Protein AF-A0A8T0JZA6-F1 (afdb_monomer)

Radius of gyration: 19.67 Å; Cα contacts (8 Å, |Δi|>4): 114; chains: 1; bounding box: 46×35×54 Å

Foldseek 3Di:
DVQVVCCVVCVVVDVHGDDPPDPPCCPDPNDDVCVLVVVLLVLLVVLPVLRSVLVVVVLVVLVVLQPDVCSQVVVCVLLVPDDDPPRHSVVVVVLVVVLSSVCSVPQAQAFDCDVWGAGHRRSNVLVVVVVVDHSSVSSSVSSVRVCVRCVVVVVVVVVVVVVVPD

Secondary structure (DSSP, 8-state):
-HHHHHHHH-TTT-S----TT--TTSSTT-S-TTHHHHHHHHHHHHH-HHHHHHHHHHHHHHHHHHTSTTHHHHHHHHHTPPP-TT--HHHHHHHHHHHHHHHHHT--SS-EESSSEE-SSHHHHHHHHHHHS-HHHHHHHHHHHHHHHHTTHHHHHHHHTTSS--

Mean predicted aligned error: 9.93 Å

pLDDT: mean 76.64, std 22.36, range [24.45, 98.12]

InterPro domains:
  IPR008758 Peptidase S28 [PF05577] (1-139)
  IPR042269 Serine carboxypeptidase S28, SKS domain [G3DSA:1.20.120.980] (33-160)

Sequence (166 aa):
MLAAWFRMKYPHVAIGALASSASILQFMDLVSPDIFNSIISQDFRSESENCYKVLKGSWKLIEHTTNKPGGLELLQKSFRICKSNDFGAGSLEGWLRTAWVYTAMTDYPTPSNFLNPLPAYPIKKMTIDEVKHTAQQQMNRALKDHARLYSLSCSIMYVSHRIKSR

Solvent-accessible surface area (backbone atoms only — not comparable to fu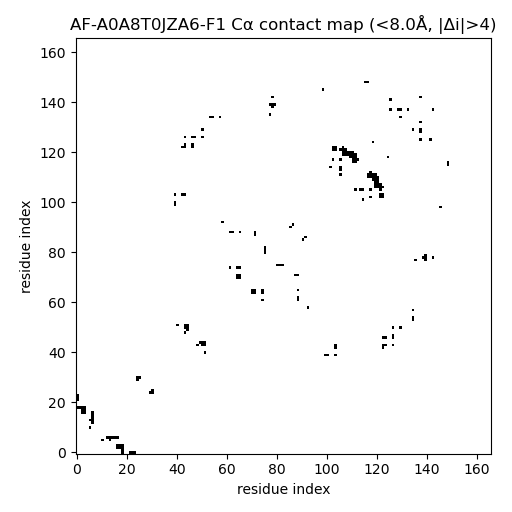ll-atom values): 9707 Å² total; per-residue (Å²): 72,65,45,49,51,47,31,71,75,39,55,92,80,33,96,69,64,81,53,79,94,39,70,71,57,78,52,91,82,69,48,66,90,57,51,67,62,50,50,50,50,46,59,44,32,74,72,26,62,66,42,35,53,49,60,64,49,45,55,59,51,51,55,58,35,51,76,37,92,67,20,57,59,52,48,34,61,64,62,65,52,79,94,56,97,80,72,46,70,67,54,53,50,52,52,52,51,50,53,54,52,52,37,57,80,54,55,34,89,50,64,45,68,81,94,54,82,41,55,46,34,37,53,54,53,54,46,55,46,46,78,78,45,53,72,71,57,33,49,40,42,59,43,46,56,50,42,60,70,49,51,65,47,66,59,52,60,58,51,67,66,61,68,77,76,115

Nearest PDB structures (foldseek):
  4ebb-assembly1_A  TM=8.588E-01  e=6.771E-05  Homo sapiens

Structure (mmCIF, N/CA/C/O backbone):
data_AF-A0A8T0JZA6-F1
#
_entry.id   AF-A0A8T0JZA6-F1
#
loop_
_atom_site.group_PDB
_atom_site.id
_atom_site.type_symbol
_atom_site.label_atom_id
_atom_site.label_alt_id
_atom_site.label_comp_id
_atom_site.label_asym_id
_atom_site.label_entity_id
_atom_site.label_seq_id
_atom_site.pdbx_PDB_ins_code
_atom_site.Cartn_x
_atom_site.Cartn_y
_atom_site.Cartn_z
_atom_site.occupancy
_atom_site.B_iso_or_equiv
_atom_site.auth_seq_id
_atom_site.auth_comp_id
_atom_site.auth_asym_id
_atom_site.auth_atom_id
_atom_site.pdbx_PDB_model_num
ATOM 1 N N . MET A 1 1 ? 13.389 2.811 -10.486 1.00 94.31 1 MET A N 1
ATOM 2 C CA . MET A 1 1 ? 13.968 4.163 -10.683 1.00 94.31 1 MET A CA 1
ATOM 3 C C . MET A 1 1 ? 15.415 4.090 -11.145 1.00 94.31 1 MET A C 1
ATOM 5 O O . MET A 1 1 ? 15.692 4.554 -12.241 1.00 94.31 1 MET A O 1
ATOM 9 N N . LEU A 1 2 ? 16.307 3.438 -10.385 1.00 96.50 2 LEU A N 1
ATOM 10 C CA . LEU A 1 2 ? 17.735 3.328 -10.727 1.00 96.50 2 LEU A CA 1
ATOM 11 C C . LEU A 1 2 ? 18.001 2.824 -12.152 1.00 96.50 2 LEU A C 1
ATOM 13 O O . LEU A 1 2 ? 18.771 3.453 -12.861 1.00 96.50 2 LEU A O 1
ATOM 17 N N . ALA A 1 3 ? 17.322 1.763 -12.606 1.00 97.62 3 ALA A N 1
ATOM 18 C CA . ALA A 1 3 ? 17.492 1.255 -13.972 1.00 97.62 3 ALA A CA 1
ATOM 19 C C . ALA A 1 3 ? 17.180 2.318 -15.048 1.00 97.62 3 ALA A C 1
ATOM 21 O O . ALA A 1 3 ? 17.953 2.496 -15.988 1.00 97.62 3 ALA A O 1
ATOM 22 N N . ALA A 1 4 ? 16.087 3.073 -14.879 1.00 96.50 4 ALA A N 1
ATOM 23 C CA . ALA A 1 4 ? 15.715 4.154 -15.791 1.00 96.50 4 ALA A CA 1
ATOM 24 C C . ALA A 1 4 ? 16.754 5.288 -15.765 1.00 96.50 4 ALA A C 1
ATOM 26 O O . ALA A 1 4 ? 17.255 5.690 -16.812 1.00 96.50 4 ALA A O 1
ATOM 27 N N . TRP A 1 5 ? 17.143 5.755 -14.574 1.00 95.75 5 TRP A N 1
ATOM 28 C CA . TRP A 1 5 ? 18.137 6.823 -14.437 1.00 95.75 5 TRP A CA 1
ATOM 29 C C . TRP A 1 5 ? 19.516 6.422 -14.951 1.00 95.75 5 TRP A C 1
ATOM 31 O O . TRP A 1 5 ? 20.183 7.236 -15.584 1.00 95.75 5 TRP A O 1
ATOM 41 N N . PHE A 1 6 ? 19.925 5.171 -14.742 1.00 97.69 6 PHE A N 1
ATOM 42 C CA . PHE A 1 6 ? 21.183 4.649 -15.258 1.00 97.69 6 PHE A CA 1
ATOM 43 C C . PHE A 1 6 ? 21.198 4.682 -16.788 1.00 97.69 6 PHE A C 1
ATOM 45 O O . PHE A 1 6 ? 22.140 5.209 -17.372 1.00 97.69 6 PHE A O 1
ATOM 52 N N . ARG A 1 7 ? 20.117 4.240 -17.446 1.00 97.81 7 ARG A N 1
ATOM 53 C CA . ARG A 1 7 ? 19.990 4.328 -18.910 1.00 97.81 7 ARG A CA 1
ATOM 54 C C . ARG A 1 7 ? 19.983 5.770 -19.425 1.00 97.81 7 ARG A C 1
ATOM 56 O O . ARG A 1 7 ? 20.560 6.022 -20.481 1.00 97.81 7 ARG A O 1
ATOM 63 N N . MET A 1 8 ? 19.349 6.697 -18.701 1.00 95.56 8 MET A N 1
ATOM 64 C CA . MET A 1 8 ? 19.295 8.121 -19.065 1.00 95.56 8 MET A CA 1
ATOM 65 C C . MET A 1 8 ? 20.651 8.821 -18.905 1.00 95.56 8 MET A C 1
ATOM 67 O O . MET A 1 8 ? 21.016 9.640 -19.743 1.00 95.56 8 MET A O 1
ATOM 71 N N . LYS A 1 9 ? 21.395 8.523 -17.832 1.00 97.81 9 LYS A N 1
ATOM 72 C CA . LYS A 1 9 ? 22.688 9.159 -17.529 1.00 97.81 9 LYS A CA 1
ATOM 73 C C . LYS A 1 9 ? 23.869 8.507 -18.240 1.00 97.81 9 LYS A C 1
ATOM 75 O O . LYS A 1 9 ? 24.796 9.211 -18.623 1.00 97.81 9 LYS A O 1
ATOM 80 N N . TYR A 1 10 ? 23.819 7.196 -18.460 1.00 97.94 10 TYR A N 1
ATOM 81 C CA . TYR A 1 10 ? 24.893 6.416 -19.077 1.00 97.94 10 TYR A CA 1
ATOM 82 C C . TYR A 1 10 ? 24.397 5.672 -20.321 1.00 97.94 10 TYR A C 1
ATOM 84 O O . TYR A 1 10 ? 24.460 4.441 -20.394 1.00 97.94 10 TYR A O 1
ATOM 92 N N . PRO A 1 11 ? 23.905 6.402 -21.339 1.00 97.81 11 PRO A N 1
ATOM 93 C CA . PRO A 1 11 ? 23.293 5.780 -22.500 1.00 97.81 11 PRO A CA 1
ATOM 94 C C . PRO A 1 11 ? 24.268 4.985 -23.376 1.00 97.81 11 PRO A C 1
ATOM 96 O O . PRO A 1 11 ? 23.823 4.192 -24.197 1.00 97.81 11 PRO A O 1
ATOM 99 N N . HIS A 1 12 ? 25.570 5.214 -23.199 1.00 98.00 12 HIS A N 1
ATOM 100 C CA . HIS A 1 12 ? 26.664 4.508 -23.861 1.00 98.00 12 HIS A CA 1
ATOM 101 C C . HIS A 1 12 ? 27.041 3.189 -23.163 1.00 98.00 12 HIS A C 1
ATOM 103 O O . HIS A 1 12 ? 27.725 2.370 -23.763 1.00 98.00 12 HIS A O 1
ATOM 109 N N . VAL A 1 13 ? 26.609 2.976 -21.912 1.00 98.12 13 VAL A N 1
ATOM 110 C CA . VAL A 1 13 ? 26.916 1.762 -21.131 1.00 98.12 13 VAL A CA 1
ATOM 111 C C . VAL A 1 13 ? 25.802 0.724 -21.254 1.00 98.12 13 VAL A C 1
ATOM 113 O O . VAL A 1 13 ? 26.071 -0.470 -21.331 1.00 98.12 13 VAL A O 1
ATOM 116 N N . ALA A 1 14 ? 24.542 1.168 -21.279 1.00 97.12 14 ALA A N 1
ATOM 117 C CA . ALA A 1 14 ? 23.377 0.292 -21.352 1.00 97.12 14 ALA A CA 1
ATOM 118 C C . ALA A 1 14 ? 22.546 0.569 -22.611 1.00 97.12 14 ALA A C 1
ATOM 120 O O . ALA A 1 14 ? 22.115 1.699 -22.840 1.00 97.12 14 ALA A O 1
ATOM 121 N N . ILE A 1 15 ? 22.247 -0.481 -23.385 1.00 97.81 15 ILE A N 1
ATOM 122 C CA . ILE A 1 15 ? 21.409 -0.390 -24.597 1.00 97.81 15 ILE A CA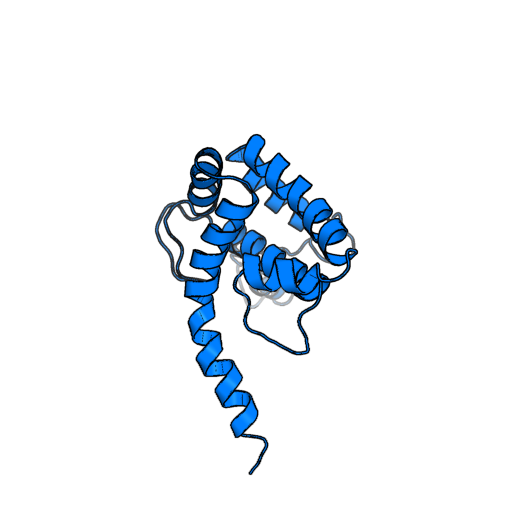 1
ATOM 123 C C . ILE A 1 15 ? 19.940 -0.101 -24.230 1.00 97.81 15 ILE A C 1
ATOM 125 O O . ILE A 1 15 ? 19.258 0.661 -24.920 1.00 97.81 15 ILE A O 1
ATOM 129 N N . GLY A 1 16 ? 19.464 -0.619 -23.093 1.00 97.12 16 GLY A N 1
ATOM 130 C CA . GLY A 1 16 ? 18.097 -0.434 -22.601 1.00 97.12 16 GLY A CA 1
ATOM 131 C C . GLY A 1 16 ? 17.974 -0.649 -21.092 1.00 97.12 16 GLY A C 1
ATOM 132 O O . GLY A 1 16 ? 18.938 -1.031 -20.431 1.00 97.12 16 GLY A O 1
ATOM 133 N N . ALA A 1 17 ? 16.785 -0.386 -20.549 1.00 97.81 17 ALA A N 1
ATOM 134 C CA . ALA A 1 17 ? 16.456 -0.644 -19.150 1.00 97.81 17 ALA A CA 1
ATOM 135 C C . ALA A 1 17 ? 14.988 -1.053 -18.994 1.00 97.81 17 ALA A C 1
ATOM 137 O O . ALA A 1 17 ? 14.101 -0.407 -19.549 1.00 97.81 17 ALA A O 1
ATOM 138 N N . LEU A 1 18 ? 14.740 -2.086 -18.185 1.00 97.56 18 LEU A N 1
ATOM 139 C CA . LEU A 1 18 ? 13.409 -2.450 -17.706 1.00 97.56 18 LEU A CA 1
ATOM 140 C C . LEU A 1 18 ? 13.230 -1.892 -16.291 1.00 97.56 18 LEU A C 1
ATOM 142 O O . LEU A 1 18 ? 13.922 -2.299 -15.360 1.00 97.56 18 LEU A O 1
ATOM 146 N N . ALA A 1 19 ? 12.307 -0.948 -16.125 1.00 97.62 19 ALA A N 1
ATOM 147 C CA . ALA A 1 19 ? 12.041 -0.291 -14.849 1.00 97.62 19 ALA A CA 1
ATOM 148 C C . ALA A 1 19 ? 10.622 -0.622 -14.357 1.00 97.62 19 ALA A C 1
ATOM 150 O O . ALA A 1 19 ? 9.718 0.203 -14.451 1.00 97.62 19 ALA A O 1
ATOM 151 N N . SER A 1 20 ? 10.435 -1.839 -13.841 1.00 96.81 20 SER A N 1
ATOM 152 C CA . SER A 1 20 ? 9.139 -2.301 -13.324 1.00 96.81 20 SER A CA 1
ATOM 153 C C . SER A 1 20 ? 8.719 -1.534 -12.063 1.00 96.81 20 SER A C 1
ATOM 155 O O . SER A 1 20 ? 9.552 -1.295 -11.184 1.00 96.81 20 SER A O 1
ATOM 157 N N . SER A 1 21 ? 7.448 -1.120 -12.003 1.00 95.38 21 SER A N 1
ATOM 158 C CA . SER A 1 21 ? 6.834 -0.358 -10.898 1.00 95.38 21 SER A CA 1
ATOM 159 C C . SER A 1 21 ? 7.652 0.856 -10.429 1.00 95.38 21 SER A C 1
ATOM 161 O O . SER A 1 21 ? 7.682 1.200 -9.249 1.00 95.38 21 SER A O 1
ATOM 163 N N . ALA A 1 22 ? 8.365 1.510 -11.351 1.00 95.69 22 ALA A N 1
ATOM 164 C CA . ALA A 1 22 ? 9.224 2.643 -11.041 1.00 95.69 22 ALA A CA 1
ATOM 165 C C . ALA A 1 22 ? 8.440 3.964 -11.052 1.00 95.69 22 ALA A C 1
ATOM 167 O O . ALA A 1 22 ? 8.168 4.526 -12.109 1.00 95.69 22 ALA A O 1
ATOM 168 N N . SER A 1 23 ? 8.171 4.511 -9.870 1.00 92.19 23 SER A N 1
ATOM 169 C CA . SER A 1 23 ? 7.485 5.790 -9.648 1.00 92.19 23 SER A CA 1
ATOM 170 C C . SER A 1 23 ? 8.359 7.026 -9.952 1.00 92.19 23 SER A C 1
ATOM 172 O O . SER A 1 23 ? 8.516 7.918 -9.126 1.00 92.19 23 SER A O 1
ATOM 174 N N . ILE A 1 24 ? 8.938 7.109 -11.157 1.00 91.94 24 ILE A N 1
ATOM 175 C CA . ILE A 1 24 ? 9.842 8.206 -11.570 1.00 91.94 24 ILE A CA 1
ATOM 176 C C . ILE A 1 24 ? 9.176 9.593 -11.608 1.00 91.94 24 ILE A C 1
ATOM 178 O O . ILE A 1 24 ? 9.876 10.592 -11.480 1.00 91.94 24 ILE A O 1
ATOM 182 N N . LEU A 1 25 ? 7.849 9.655 -11.772 1.00 90.88 25 LEU A N 1
ATOM 183 C CA . LEU A 1 25 ? 7.073 10.902 -11.828 1.00 90.88 25 LEU A CA 1
ATOM 184 C C . LEU A 1 25 ? 6.559 11.360 -10.457 1.00 90.88 25 LEU A C 1
ATOM 186 O O . LEU A 1 25 ? 5.976 12.429 -10.359 1.00 90.88 25 LEU A O 1
ATOM 190 N N . GLN A 1 26 ? 6.771 10.583 -9.391 1.00 89.25 26 GLN A N 1
ATOM 191 C CA . GLN A 1 26 ? 6.289 10.928 -8.045 1.00 89.25 26 GLN A CA 1
ATOM 192 C C . GLN A 1 26 ? 7.116 12.051 -7.380 1.00 89.25 26 GLN A C 1
ATOM 194 O O . GLN A 1 26 ? 6.856 12.425 -6.241 1.00 89.25 26 GLN A O 1
ATOM 199 N N . PHE A 1 27 ? 8.126 12.578 -8.076 1.00 83.25 27 PHE A N 1
ATOM 200 C CA . PHE A 1 27 ? 9.022 13.633 -7.605 1.00 83.25 27 PHE A CA 1
ATOM 201 C C . PHE A 1 27 ? 8.738 14.951 -8.338 1.00 83.25 27 PHE A C 1
ATOM 203 O O . PHE A 1 27 ? 8.156 14.946 -9.420 1.00 83.25 27 PHE A O 1
ATOM 210 N N . MET A 1 28 ? 9.238 16.063 -7.788 1.00 83.75 28 MET A N 1
ATOM 211 C CA . MET A 1 28 ? 9.213 17.398 -8.415 1.00 83.75 28 MET A CA 1
ATOM 212 C C . MET A 1 28 ? 7.804 17.960 -8.668 1.00 83.75 28 MET A C 1
ATOM 214 O O . MET A 1 28 ? 7.582 18.612 -9.683 1.00 83.75 28 MET A O 1
ATOM 218 N N . ASP A 1 29 ? 6.856 17.676 -7.768 1.00 87.38 29 ASP A N 1
ATOM 219 C CA . ASP A 1 29 ? 5.477 18.190 -7.815 1.00 87.38 29 ASP A CA 1
ATOM 220 C C . ASP A 1 29 ? 4.744 17.935 -9.152 1.00 87.38 29 ASP A C 1
ATOM 222 O O . ASP A 1 29 ? 3.808 18.643 -9.517 1.00 87.38 29 ASP A O 1
ATOM 226 N N . LEU A 1 30 ? 5.154 16.894 -9.892 1.00 92.62 30 LEU A N 1
ATOM 227 C CA . LEU A 1 30 ? 4.576 16.527 -11.192 1.00 92.62 30 LEU A CA 1
ATOM 228 C C . LEU A 1 30 ? 3.214 15.828 -11.073 1.00 92.62 30 LEU A C 1
ATOM 230 O O . LEU A 1 30 ? 2.461 15.755 -12.043 1.00 92.62 30 LEU A O 1
ATOM 234 N N . VAL A 1 31 ? 2.910 15.280 -9.898 1.00 93.69 31 VAL A N 1
ATOM 235 C CA . VAL A 1 31 ? 1.657 14.590 -9.583 1.00 93.69 31 VAL A CA 1
ATOM 236 C C . VAL A 1 31 ? 1.136 15.067 -8.232 1.00 93.69 31 VAL A C 1
ATOM 238 O O . VAL A 1 31 ? 1.902 15.552 -7.400 1.00 93.69 31 VAL A O 1
ATOM 241 N N . SER A 1 32 ? -0.168 14.902 -7.995 1.00 93.25 32 SER A N 1
ATOM 242 C CA . SER A 1 32 ? -0.770 15.226 -6.697 1.00 93.25 32 SER A CA 1
ATOM 243 C C . SER A 1 32 ? -0.066 14.469 -5.557 1.00 93.25 32 SER A C 1
ATOM 245 O O . SER A 1 32 ? 0.174 13.264 -5.698 1.00 93.25 32 SER A O 1
ATOM 247 N N . PRO A 1 33 ? 0.212 15.118 -4.408 1.00 89.12 33 PRO A N 1
ATOM 248 C CA . PRO A 1 33 ? 0.805 14.450 -3.248 1.00 89.12 33 PRO A CA 1
ATOM 249 C C . PRO A 1 33 ? -0.081 13.319 -2.702 1.00 89.12 33 PRO A C 1
ATOM 251 O O . PRO A 1 33 ? 0.424 12.363 -2.113 1.00 89.12 33 PRO A O 1
ATOM 254 N N . ASP A 1 34 ? -1.390 13.379 -2.958 1.00 90.94 34 ASP A N 1
ATOM 255 C CA . ASP A 1 34 ? -2.366 12.411 -2.460 1.00 90.94 34 ASP A CA 1
ATOM 256 C C . ASP A 1 34 ? -2.578 11.217 -3.396 1.00 90.94 34 ASP A C 1
ATOM 258 O O . ASP A 1 34 ? -3.267 10.262 -3.024 1.00 90.94 34 ASP A O 1
ATOM 262 N N . ILE A 1 35 ? -1.985 11.226 -4.599 1.00 94.25 35 ILE A N 1
ATOM 263 C CA . ILE A 1 35 ? -2.256 10.217 -5.635 1.00 94.25 35 ILE A CA 1
ATOM 264 C C . ILE A 1 35 ? -2.002 8.792 -5.138 1.00 94.25 35 ILE A C 1
ATOM 266 O O . ILE A 1 35 ? -2.797 7.894 -5.400 1.00 94.25 35 ILE A O 1
ATOM 270 N N . PHE A 1 36 ? -0.946 8.597 -4.347 1.00 93.88 36 PHE A N 1
ATOM 271 C CA . PHE A 1 36 ? -0.585 7.298 -3.791 1.00 93.88 36 PHE A CA 1
ATOM 272 C C . PHE A 1 36 ? -1.683 6.747 -2.871 1.00 93.88 36 PHE A C 1
ATOM 274 O O . PHE A 1 36 ? -2.156 5.627 -3.055 1.00 93.88 36 PHE A O 1
ATOM 281 N N . ASN A 1 37 ? -2.151 7.562 -1.921 1.00 92.38 37 ASN A N 1
ATOM 282 C CA . ASN A 1 37 ? -3.213 7.167 -0.995 1.00 92.38 37 ASN A CA 1
ATOM 283 C C . ASN A 1 37 ? -4.572 7.048 -1.701 1.00 92.38 37 ASN A C 1
ATOM 285 O O . ASN A 1 37 ? -5.404 6.230 -1.303 1.00 92.38 37 ASN A O 1
ATOM 289 N N . SER A 1 38 ? -4.800 7.842 -2.752 1.00 94.50 38 SER A N 1
ATOM 290 C CA . SER A 1 38 ? -6.005 7.759 -3.576 1.00 94.50 38 SER A CA 1
ATOM 291 C C . SER A 1 38 ? -6.073 6.446 -4.354 1.00 94.50 38 SER A C 1
ATOM 293 O O . SER A 1 38 ? -7.144 5.849 -4.410 1.00 94.50 38 SER A O 1
ATOM 295 N N . ILE A 1 39 ? -4.956 5.983 -4.928 1.00 95.81 39 ILE A N 1
ATOM 296 C CA . ILE A 1 39 ? -4.889 4.695 -5.634 1.00 95.81 39 ILE A CA 1
ATOM 297 C C . ILE A 1 39 ? -5.126 3.548 -4.651 1.00 95.81 39 ILE A C 1
ATOM 299 O O . ILE A 1 39 ? -6.014 2.740 -4.886 1.00 95.81 39 ILE A O 1
ATOM 303 N N . ILE A 1 40 ? -4.453 3.550 -3.494 1.00 94.12 40 ILE A N 1
ATOM 304 C CA . ILE A 1 40 ? -4.690 2.538 -2.450 1.00 94.12 40 ILE A CA 1
ATOM 305 C C . ILE A 1 40 ? -6.168 2.513 -2.052 1.00 94.12 40 ILE A C 1
ATOM 307 O O . ILE A 1 40 ? -6.790 1.460 -2.002 1.00 94.12 40 ILE A O 1
ATOM 311 N N . SER A 1 41 ? -6.764 3.681 -1.804 1.00 91.19 41 SER A N 1
ATOM 312 C CA . SER A 1 41 ? -8.190 3.779 -1.475 1.00 91.19 41 SER A CA 1
ATOM 313 C C . SER A 1 41 ? -9.085 3.200 -2.574 1.00 91.19 41 SER A C 1
ATOM 315 O O . SER A 1 41 ? -10.120 2.606 -2.273 1.00 91.19 41 SER A O 1
ATOM 317 N N . GLN A 1 42 ? -8.694 3.375 -3.837 1.00 96.06 42 GLN A N 1
ATOM 318 C CA . GLN A 1 42 ? -9.410 2.852 -4.991 1.00 96.06 42 GLN A CA 1
ATOM 319 C C . GLN A 1 42 ? -9.297 1.324 -5.100 1.00 96.06 42 GLN A C 1
ATOM 321 O O . GLN A 1 42 ? -10.288 0.706 -5.478 1.00 96.06 42 GLN A O 1
ATOM 326 N N . ASP A 1 43 ? -8.171 0.720 -4.708 1.00 93.88 43 ASP A N 1
ATOM 327 C CA . ASP A 1 43 ? -7.995 -0.741 -4.686 1.00 93.88 43 ASP A CA 1
ATOM 328 C C . ASP A 1 43 ? -8.952 -1.413 -3.684 1.00 93.88 43 ASP A C 1
ATOM 330 O O . ASP A 1 43 ? -9.606 -2.406 -3.988 1.00 93.88 43 ASP A O 1
ATOM 334 N N . PHE A 1 44 ? -9.131 -0.835 -2.492 1.00 87.62 44 PHE A N 1
ATOM 335 C CA . PHE A 1 44 ? -10.132 -1.339 -1.538 1.00 87.62 44 PHE A CA 1
ATOM 336 C C . PHE A 1 44 ? -11.566 -1.093 -2.025 1.00 87.62 44 PHE A C 1
ATOM 338 O O . PHE A 1 44 ? -12.463 -1.909 -1.799 1.00 87.62 44 PHE A O 1
ATOM 345 N N . ARG A 1 45 ? -11.794 0.039 -2.700 1.00 92.31 45 ARG A N 1
ATOM 346 C CA . ARG A 1 45 ? -13.105 0.412 -3.238 1.00 92.31 45 ARG A CA 1
ATOM 347 C C . ARG A 1 45 ? -13.547 -0.492 -4.387 1.00 92.31 45 ARG A C 1
ATOM 349 O O . ARG A 1 45 ? -14.734 -0.802 -4.463 1.00 92.31 45 ARG A O 1
ATOM 356 N N . SER A 1 46 ? -12.627 -0.896 -5.263 1.00 94.25 46 SER A N 1
ATOM 357 C CA . SER A 1 46 ? -12.917 -1.798 -6.384 1.00 94.25 46 SER A CA 1
ATOM 358 C C . SER A 1 46 ? -13.323 -3.192 -5.903 1.00 94.25 46 SER A C 1
ATOM 360 O O . SER A 1 46 ? -14.192 -3.807 -6.516 1.00 94.25 46 SER A O 1
ATOM 362 N N . GLU A 1 47 ? -12.774 -3.651 -4.775 1.00 89.81 47 GLU A N 1
ATOM 363 C CA . GLU A 1 47 ? -13.186 -4.900 -4.130 1.00 89.81 47 GLU A CA 1
ATOM 364 C C . GLU A 1 47 ? -14.522 -4.769 -3.382 1.00 89.81 47 GLU A C 1
ATOM 366 O O . GLU A 1 47 ? -15.358 -5.673 -3.438 1.00 89.81 47 GLU A O 1
ATOM 371 N N . SER A 1 48 ? -14.751 -3.664 -2.659 1.00 85.50 48 SER A N 1
ATOM 372 C CA . SER A 1 48 ? -16.023 -3.419 -1.965 1.00 85.50 48 SER A CA 1
ATOM 373 C C . SER A 1 48 ? -16.235 -1.949 -1.592 1.00 85.50 48 SER A C 1
ATOM 375 O O . SER A 1 48 ? -15.552 -1.387 -0.733 1.00 85.50 48 SER A O 1
ATOM 377 N N . GLU A 1 49 ? -17.297 -1.347 -2.138 1.00 87.88 49 GLU A N 1
ATOM 378 C CA . GLU A 1 49 ? -17.731 0.014 -1.785 1.00 87.88 49 GLU A CA 1
ATOM 379 C C . GLU A 1 49 ? -18.069 0.147 -0.292 1.00 87.88 49 GLU A C 1
ATOM 381 O O . GLU A 1 49 ? -17.821 1.186 0.325 1.00 87.88 49 GLU A O 1
ATOM 386 N N . ASN A 1 50 ? -18.650 -0.900 0.302 1.00 80.81 50 ASN A N 1
ATOM 387 C CA . ASN A 1 50 ? -18.971 -0.899 1.725 1.00 80.81 50 ASN A CA 1
ATOM 388 C C . ASN A 1 50 ? -17.694 -0.888 2.569 1.00 80.81 50 ASN A C 1
ATOM 390 O O . ASN A 1 50 ? -17.608 -0.114 3.520 1.00 80.81 50 ASN A O 1
ATOM 394 N N . CYS A 1 51 ? -16.694 -1.681 2.174 1.00 78.31 51 CYS A N 1
ATOM 395 C CA . CYS A 1 51 ? -15.419 -1.730 2.878 1.00 78.31 51 CYS A CA 1
ATOM 396 C C . CYS A 1 51 ? -14.696 -0.389 2.836 1.00 78.31 51 CYS A C 1
ATOM 398 O O . CYS A 1 51 ? -14.317 0.163 3.868 1.00 78.31 51 CYS A O 1
ATOM 400 N N . TYR A 1 52 ? -14.632 0.221 1.655 1.00 82.62 52 TYR A N 1
ATOM 401 C CA . TYR A 1 52 ? -14.094 1.566 1.504 1.00 82.62 52 TYR A CA 1
ATOM 402 C C . TYR A 1 52 ? -14.780 2.590 2.429 1.00 82.62 52 TYR A C 1
ATOM 404 O O . TYR A 1 52 ? -14.105 3.385 3.087 1.00 82.62 52 TYR A O 1
ATOM 412 N N . LYS A 1 53 ? -16.118 2.569 2.531 1.00 81.69 53 LYS A N 1
ATOM 413 C CA . LYS A 1 53 ? -16.866 3.477 3.422 1.00 81.69 53 LYS A CA 1
ATOM 414 C C . LYS A 1 53 ?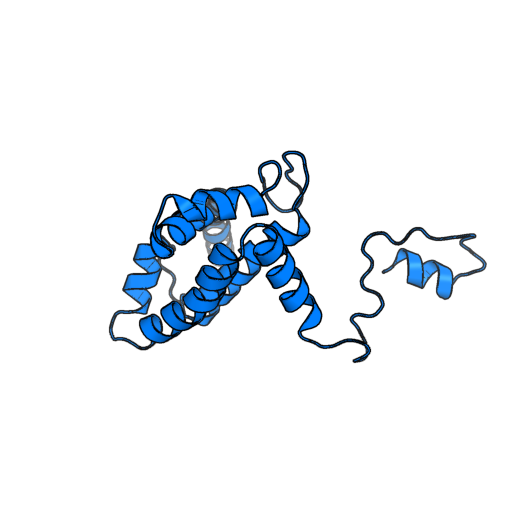 -16.551 3.234 4.896 1.00 81.69 53 LYS A C 1
ATOM 416 O O . LYS A 1 53 ? -16.389 4.202 5.642 1.00 81.69 53 LYS A O 1
ATOM 421 N N . VAL A 1 54 ? -16.449 1.971 5.305 1.00 79.69 54 VAL A N 1
ATOM 422 C CA . VAL A 1 54 ? -16.084 1.576 6.671 1.00 79.69 54 VAL A CA 1
ATOM 423 C C . VAL A 1 54 ? -14.670 2.044 7.012 1.00 79.69 54 VAL A C 1
ATOM 425 O O . VAL A 1 54 ? -14.488 2.732 8.017 1.00 79.69 54 VAL A O 1
ATOM 428 N N . LEU A 1 55 ? -13.690 1.759 6.152 1.00 80.12 55 LEU A N 1
ATOM 429 C CA . LEU A 1 55 ? -12.304 2.202 6.315 1.00 80.12 55 LEU A CA 1
ATOM 430 C C . LEU A 1 55 ? -12.197 3.728 6.367 1.00 80.12 55 LEU A C 1
ATOM 432 O O . LEU A 1 55 ? -11.518 4.276 7.227 1.00 80.12 55 LEU A O 1
ATOM 436 N N . LYS A 1 56 ? -12.914 4.444 5.498 1.00 83.00 56 LYS A N 1
ATOM 437 C CA . LYS A 1 56 ? -12.933 5.912 5.512 1.00 83.00 56 LYS A CA 1
ATOM 438 C C . LYS A 1 56 ? -13.528 6.474 6.807 1.00 83.00 56 LYS A C 1
ATOM 440 O O . LYS A 1 56 ? -13.053 7.490 7.311 1.00 83.00 56 LYS A O 1
ATOM 445 N N . GLY A 1 57 ? -14.577 5.841 7.333 1.00 78.25 57 GLY A N 1
ATOM 446 C CA . GLY A 1 57 ? -15.221 6.238 8.586 1.00 78.25 57 GLY A CA 1
ATOM 447 C C . GLY A 1 57 ? -14.404 5.896 9.835 1.00 78.25 57 GLY A C 1
ATOM 448 O O . GLY A 1 57 ? -14.495 6.615 10.832 1.00 78.25 57 GLY A O 1
ATOM 449 N N . SER A 1 58 ? -13.590 4.837 9.785 1.00 81.19 58 SER A N 1
ATOM 450 C CA . SER A 1 58 ? -12.820 4.353 10.936 1.00 81.19 58 SER A CA 1
ATOM 451 C C . SER A 1 58 ? -11.800 5.380 11.434 1.00 81.19 58 SER A C 1
ATOM 453 O O . SER A 1 58 ? -11.641 5.520 12.643 1.00 81.19 58 SER A O 1
ATOM 455 N N . TRP A 1 59 ? -11.202 6.174 10.539 1.00 84.50 59 TRP A N 1
ATOM 456 C CA . TRP A 1 59 ? -10.268 7.245 10.904 1.00 84.50 59 TRP A CA 1
ATOM 457 C C . TRP A 1 59 ? -10.900 8.279 11.839 1.00 84.50 59 TRP A C 1
ATOM 459 O O . TRP A 1 59 ? -10.365 8.557 12.909 1.00 84.50 59 TRP A O 1
ATOM 469 N N . LYS A 1 60 ? -12.104 8.762 11.506 1.00 85.56 60 LYS A N 1
ATOM 470 C CA . LYS A 1 60 ? -12.848 9.700 12.365 1.00 85.56 60 LYS A CA 1
ATOM 471 C C . LYS A 1 60 ? -13.227 9.074 13.705 1.00 85.56 60 LYS A C 1
ATOM 473 O O . LYS A 1 60 ? -13.264 9.755 14.725 1.00 85.56 60 LYS A O 1
ATOM 478 N N . LEU A 1 61 ? -13.542 7.776 13.709 1.00 82.88 61 LEU A N 1
ATOM 479 C CA . LEU A 1 61 ? -13.865 7.054 14.937 1.00 82.88 61 LEU A CA 1
ATOM 480 C C . LEU A 1 61 ? -12.641 6.926 15.850 1.00 82.88 61 LEU A C 1
ATOM 482 O O . LEU A 1 61 ? -12.783 7.086 17.062 1.00 82.88 61 LEU A O 1
ATOM 486 N N . ILE A 1 62 ? -11.462 6.656 15.284 1.00 82.38 62 ILE A N 1
ATOM 487 C CA . ILE A 1 62 ? -10.194 6.605 16.018 1.00 82.38 62 ILE A CA 1
ATOM 488 C C . ILE A 1 62 ? -9.910 7.973 16.635 1.00 82.38 62 ILE A C 1
ATOM 490 O O . ILE A 1 62 ? -9.793 8.048 17.855 1.00 82.38 62 ILE A O 1
ATOM 494 N N . GLU A 1 63 ? -9.928 9.038 15.834 1.00 87.50 63 GLU A N 1
ATOM 495 C CA . GLU A 1 63 ? -9.695 10.418 16.279 1.00 87.50 63 GLU A CA 1
ATOM 496 C C . GLU A 1 63 ? -10.656 10.832 17.410 1.00 87.50 63 GLU A C 1
ATOM 498 O O . GLU A 1 63 ? -10.251 11.278 18.489 1.00 87.50 63 GLU A O 1
ATOM 503 N N . HIS A 1 64 ? -11.958 10.617 17.212 1.00 87.25 64 HIS A N 1
ATOM 504 C CA . HIS A 1 64 ? -12.961 10.928 18.226 1.00 87.25 64 HIS A CA 1
ATOM 505 C C . HIS A 1 64 ? -12.778 10.094 19.500 1.00 87.25 64 HIS A C 1
ATOM 507 O O . HIS A 1 64 ? -13.030 10.584 20.600 1.00 87.25 64 HIS A O 1
ATOM 513 N N . THR A 1 65 ? -12.340 8.839 19.376 1.00 85.25 65 THR A N 1
ATOM 514 C CA . THR A 1 65 ? -12.061 7.989 20.536 1.00 85.25 65 THR A CA 1
ATOM 515 C C . THR A 1 65 ? -10.826 8.483 21.276 1.00 85.25 65 THR A C 1
ATOM 517 O O . THR A 1 65 ? -10.882 8.580 22.495 1.00 85.25 65 THR A O 1
ATOM 520 N N . THR A 1 66 ? -9.751 8.866 20.583 1.00 86.69 66 THR A N 1
ATOM 521 C CA . THR A 1 66 ? -8.527 9.386 21.216 1.00 86.69 66 THR A CA 1
ATOM 522 C C . THR A 1 66 ? -8.746 10.685 21.983 1.00 86.69 66 THR A C 1
ATOM 524 O O . THR A 1 66 ? -8.072 10.906 22.984 1.00 86.69 66 THR A O 1
ATOM 527 N N . ASN A 1 67 ? -9.729 11.496 21.582 1.00 89.75 67 ASN A N 1
ATOM 528 C CA . ASN A 1 67 ? -10.083 12.744 22.265 1.00 89.75 67 ASN A CA 1
ATOM 529 C C . ASN A 1 67 ? -10.891 12.538 23.560 1.00 89.75 67 ASN A C 1
ATOM 531 O O . ASN A 1 67 ? -11.119 13.492 24.303 1.00 89.75 67 ASN A O 1
ATOM 535 N N . LYS A 1 68 ? -11.345 11.311 23.850 1.00 91.62 68 LYS A N 1
ATOM 536 C CA . LYS A 1 68 ? -12.073 10.997 25.086 1.00 91.62 68 LYS A CA 1
ATOM 537 C C . LYS A 1 68 ? -11.119 10.593 26.216 1.00 91.62 68 LYS A C 1
ATOM 539 O O . LYS A 1 68 ? -10.119 9.918 25.958 1.00 91.62 68 LYS A O 1
ATOM 544 N N . PRO A 1 69 ? -11.461 10.890 27.485 1.00 91.50 69 PRO A N 1
ATOM 545 C CA . PRO A 1 69 ? -10.735 10.357 28.636 1.00 91.50 69 PRO A CA 1
ATOM 546 C C . PRO A 1 69 ? -10.676 8.820 28.589 1.00 91.50 69 PRO A C 1
ATOM 548 O O . PRO A 1 69 ? -11.703 8.170 28.396 1.00 91.50 69 PRO A O 1
ATOM 551 N N . GLY A 1 70 ? -9.480 8.236 28.720 1.00 88.56 70 GLY A N 1
ATOM 552 C CA . GLY A 1 70 ? -9.266 6.780 28.624 1.00 88.56 70 GLY A CA 1
ATOM 553 C C . GLY A 1 70 ? -9.398 6.192 27.207 1.00 88.56 70 GLY A C 1
ATOM 554 O O . GLY A 1 70 ? -9.329 4.977 27.020 1.00 88.56 70 GLY A O 1
ATOM 555 N N . GLY A 1 71 ? -9.575 7.028 26.181 1.00 87.75 71 GLY A N 1
ATOM 556 C CA . GLY A 1 71 ? -9.775 6.591 24.800 1.00 87.75 71 GLY A CA 1
ATOM 557 C C . GLY A 1 71 ? -8.581 5.859 24.189 1.00 87.75 71 GLY A C 1
ATOM 558 O O . GLY A 1 71 ? -8.750 4.845 23.509 1.00 87.75 71 GLY A O 1
ATOM 559 N N . LEU A 1 72 ? -7.361 6.320 24.477 1.00 86.06 72 LEU A N 1
ATOM 560 C CA . LEU A 1 72 ? -6.134 5.649 24.038 1.00 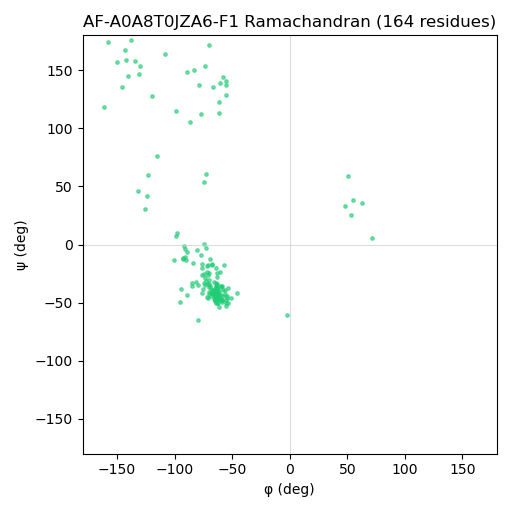86.06 72 LEU A CA 1
ATOM 561 C C . LEU A 1 72 ? -6.006 4.242 24.631 1.00 86.06 72 LEU A C 1
ATOM 563 O O . LEU A 1 72 ? -5.661 3.309 23.914 1.00 86.06 72 LEU A O 1
ATOM 567 N N . GLU A 1 73 ? -6.341 4.056 25.907 1.00 87.81 73 GLU A N 1
ATOM 568 C CA . GLU A 1 73 ? -6.300 2.747 26.573 1.00 87.81 73 GLU A CA 1
ATOM 569 C C . GLU A 1 73 ? -7.351 1.796 25.989 1.00 87.81 73 GLU A C 1
ATOM 571 O O . GLU A 1 73 ? -7.080 0.611 25.766 1.00 87.81 73 GLU A O 1
ATOM 576 N N . LEU A 1 74 ? -8.540 2.324 25.671 1.00 85.75 74 LEU A N 1
ATOM 577 C CA . LEU A 1 74 ? -9.590 1.584 24.977 1.00 85.75 74 LEU A CA 1
ATOM 578 C C . LEU A 1 74 ? -9.120 1.103 23.599 1.00 85.75 74 LEU A C 1
ATOM 580 O O . LEU A 1 74 ? -9.320 -0.067 23.259 1.00 85.75 74 LEU A O 1
ATOM 584 N N . LEU A 1 75 ? -8.487 1.977 22.813 1.00 82.25 75 LEU A N 1
ATOM 585 C CA . LEU A 1 75 ? -7.942 1.624 21.503 1.00 82.25 75 LEU A CA 1
ATOM 586 C C . LEU A 1 75 ? -6.787 0.631 21.640 1.00 82.25 75 LEU A C 1
ATOM 588 O O . LEU A 1 75 ? -6.806 -0.410 20.992 1.00 82.25 75 LEU A O 1
ATOM 592 N N . GLN A 1 76 ? -5.844 0.865 22.548 1.00 83.69 76 GLN A N 1
ATOM 593 C CA . GLN A 1 76 ? -4.737 -0.054 22.809 1.00 83.69 76 GLN A CA 1
ATOM 594 C C . GLN A 1 76 ? -5.245 -1.465 23.136 1.00 83.69 76 GLN A C 1
ATOM 596 O O . GLN A 1 76 ? -4.782 -2.448 22.556 1.00 83.69 76 GLN A O 1
ATOM 601 N N . LYS A 1 77 ? -6.258 -1.576 24.005 1.00 83.94 77 LYS A N 1
ATOM 602 C CA . LYS A 1 77 ? -6.882 -2.854 24.369 1.00 83.94 77 LYS A CA 1
ATOM 603 C C . LYS A 1 77 ? -7.644 -3.485 23.204 1.00 83.94 77 LYS A C 1
ATOM 605 O O . LYS A 1 77 ? -7.550 -4.696 23.002 1.00 83.94 77 LYS A O 1
ATOM 610 N N . SER A 1 78 ? -8.384 -2.684 22.440 1.00 79.06 78 SER A N 1
ATOM 611 C CA . SER A 1 78 ? -9.179 -3.159 21.301 1.00 79.06 78 SER A CA 1
ATOM 612 C C . SER A 1 78 ? -8.283 -3.743 20.211 1.00 79.06 78 SER A C 1
ATOM 614 O O . SER A 1 78 ? -8.495 -4.877 19.785 1.00 79.06 78 SER A O 1
ATOM 616 N N . PHE A 1 79 ? -7.228 -3.010 19.857 1.00 76.62 79 PHE A N 1
ATOM 617 C CA . PHE A 1 79 ? -6.244 -3.378 18.843 1.00 76.62 79 PHE A CA 1
ATOM 618 C C . PHE A 1 79 ? -5.189 -4.368 19.369 1.00 76.62 79 PHE A C 1
AT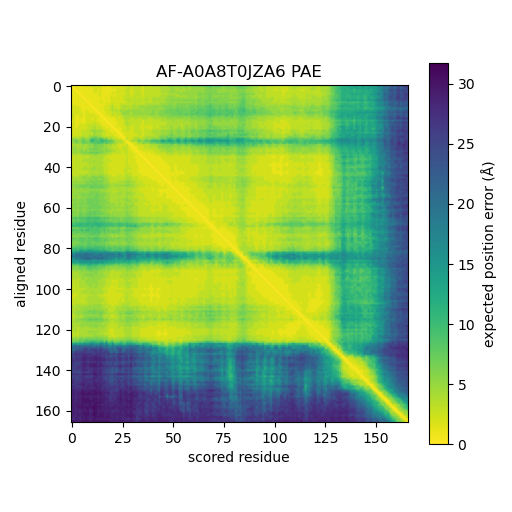OM 620 O O . PHE A 1 79 ? -4.370 -4.858 18.596 1.00 76.62 79 PHE A O 1
ATOM 627 N N . ARG A 1 80 ? -5.223 -4.696 20.672 1.00 80.75 80 ARG A N 1
ATOM 628 C CA . ARG A 1 80 ? -4.277 -5.593 21.363 1.00 80.75 80 ARG A CA 1
ATOM 629 C C . ARG A 1 80 ? -2.819 -5.164 21.192 1.00 80.75 80 ARG A C 1
ATOM 631 O O . ARG A 1 80 ? -1.932 -5.999 21.032 1.00 80.75 80 ARG A O 1
ATOM 638 N N . ILE A 1 81 ? -2.588 -3.859 21.223 1.00 81.31 81 ILE A N 1
ATOM 639 C CA . ILE A 1 81 ? -1.257 -3.276 21.085 1.00 81.31 81 ILE A CA 1
ATOM 640 C C . ILE A 1 81 ? -0.529 -3.411 22.422 1.00 81.31 81 ILE A C 1
ATOM 642 O O . ILE A 1 81 ? -1.113 -3.197 23.487 1.00 81.31 81 ILE A O 1
ATOM 646 N N . CYS A 1 82 ? 0.747 -3.794 22.372 1.00 81.69 82 CYS A N 1
ATOM 647 C CA . CYS A 1 82 ? 1.585 -3.892 23.561 1.00 81.69 82 CYS A CA 1
ATOM 648 C C . CYS A 1 82 ? 1.652 -2.540 24.284 1.00 81.69 82 CYS A C 1
ATOM 650 O O . CYS A 1 82 ? 1.701 -1.485 23.646 1.00 81.69 82 CYS A O 1
ATOM 652 N N . LYS A 1 83 ? 1.688 -2.566 25.622 1.00 78.00 83 LYS A N 1
ATOM 653 C CA . LYS A 1 83 ? 1.911 -1.344 26.401 1.00 78.00 83 LYS A CA 1
ATOM 654 C C . LYS A 1 83 ? 3.276 -0.761 26.039 1.00 78.00 83 LYS A C 1
ATOM 656 O O . LYS A 1 83 ? 4.290 -1.438 26.173 1.00 78.00 83 LYS A O 1
ATOM 661 N N . SER A 1 84 ? 3.272 0.486 25.589 1.00 74.19 84 SER A N 1
ATOM 662 C CA . SER A 1 84 ? 4.459 1.285 25.305 1.00 74.19 84 SER A CA 1
ATOM 663 C C . SER A 1 84 ? 4.193 2.711 25.762 1.00 74.19 84 SER A C 1
ATOM 665 O O . SER A 1 84 ? 3.066 3.194 25.634 1.00 74.19 84 SER A O 1
ATOM 667 N N . ASN A 1 85 ? 5.231 3.372 26.269 1.00 70.75 85 ASN A N 1
ATOM 668 C CA . ASN A 1 85 ? 5.171 4.780 26.653 1.00 70.75 85 ASN A CA 1
ATOM 669 C C . ASN A 1 85 ? 4.997 5.701 25.428 1.00 70.75 85 ASN A C 1
ATOM 671 O O . ASN A 1 85 ? 4.532 6.823 25.582 1.00 70.75 85 ASN A O 1
ATOM 675 N N . ASP A 1 86 ? 5.286 5.198 24.221 1.00 71.12 86 ASP A N 1
ATOM 676 C CA . ASP A 1 86 ? 5.211 5.944 22.955 1.00 71.12 86 ASP A CA 1
ATOM 677 C C . ASP A 1 86 ? 3.899 5.689 22.179 1.00 71.12 86 ASP A C 1
ATOM 679 O O . ASP A 1 86 ? 3.763 6.036 20.999 1.00 71.12 86 ASP A O 1
ATOM 683 N N . PHE A 1 87 ? 2.919 5.021 22.803 1.00 77.19 87 PHE A N 1
ATOM 684 C CA . PHE A 1 87 ? 1.634 4.753 22.161 1.00 77.19 87 PHE A CA 1
ATOM 685 C C . PHE A 1 87 ? 0.749 6.007 22.155 1.00 77.19 87 PHE A C 1
ATOM 687 O O . PHE A 1 87 ? 0.255 6.442 23.193 1.00 77.19 87 PHE A O 1
ATOM 694 N N . GLY A 1 88 ? 0.505 6.547 20.962 1.00 80.62 88 GLY A N 1
ATOM 695 C CA . GLY A 1 88 ? -0.396 7.673 20.731 1.00 80.62 88 GLY A CA 1
ATOM 696 C C . GLY A 1 88 ? -1.270 7.475 19.492 1.00 80.62 88 GLY A C 1
ATOM 697 O O . GLY A 1 88 ? -1.105 6.508 18.744 1.00 80.62 88 GLY A O 1
ATOM 698 N N . ALA A 1 89 ? -2.184 8.423 19.263 1.00 77.75 89 ALA A N 1
ATOM 699 C CA . ALA A 1 89 ? -3.108 8.421 18.125 1.00 77.75 89 ALA A CA 1
ATOM 700 C C . ALA A 1 89 ? -2.369 8.286 16.781 1.00 7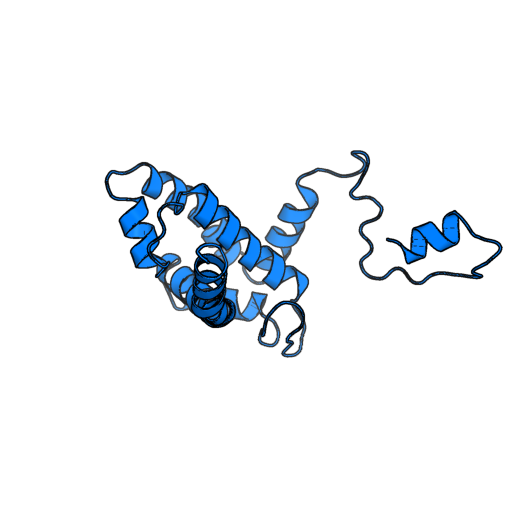7.75 89 ALA A C 1
ATOM 702 O O . ALA A 1 89 ? -2.646 7.373 16.006 1.00 77.75 89 ALA A O 1
ATOM 703 N N . GLY A 1 90 ? -1.340 9.113 16.565 1.00 84.75 90 GLY A N 1
ATOM 704 C CA . GLY A 1 90 ? -0.535 9.080 15.342 1.00 84.75 90 GLY A CA 1
ATOM 705 C C . GLY A 1 90 ? 0.237 7.770 15.145 1.00 84.75 90 GLY A C 1
ATOM 706 O O . GLY A 1 90 ? 0.379 7.308 14.015 1.00 84.75 90 GLY A O 1
ATOM 707 N N . SER A 1 91 ? 0.686 7.123 16.227 1.00 85.38 91 SER A N 1
ATOM 708 C CA . SER A 1 91 ? 1.358 5.817 16.155 1.00 85.38 91 SER A CA 1
ATOM 709 C C . SER A 1 91 ? 0.394 4.727 15.675 1.00 85.38 91 SER A C 1
ATOM 711 O O . SER A 1 91 ? 0.757 3.903 14.835 1.00 85.38 91 SER A O 1
ATOM 713 N N . LEU A 1 92 ? -0.851 4.745 16.168 1.00 83.88 92 LEU A N 1
ATOM 714 C CA . LEU A 1 92 ? -1.903 3.830 15.726 1.00 83.88 92 LEU A CA 1
ATOM 715 C C . LEU A 1 92 ? -2.275 4.068 14.258 1.00 83.88 92 LEU A C 1
ATOM 717 O O . LEU A 1 92 ? -2.346 3.118 13.478 1.00 83.88 92 LEU A O 1
ATOM 721 N N . GLU A 1 93 ? -2.484 5.326 13.874 1.00 84.88 93 GLU A N 1
ATOM 722 C CA . GLU A 1 93 ? -2.844 5.689 12.504 1.00 84.88 93 GLU A CA 1
ATOM 723 C C . GLU A 1 93 ? -1.740 5.346 11.505 1.00 84.88 93 GLU A C 1
ATOM 725 O O . GLU A 1 93 ? -2.004 4.752 10.459 1.00 84.88 93 GLU A O 1
ATOM 730 N N . GLY A 1 94 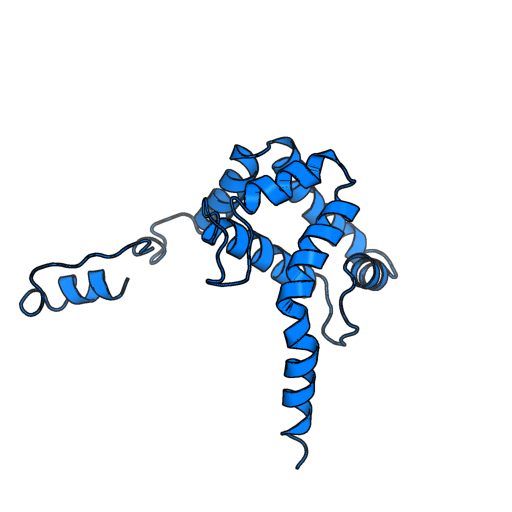? -0.487 5.656 11.844 1.00 87.06 94 GLY A N 1
ATOM 731 C CA . GLY A 1 94 ? 0.672 5.325 11.022 1.00 87.06 94 GLY A CA 1
ATOM 732 C C . GLY A 1 94 ? 0.838 3.818 10.833 1.00 87.06 94 GLY A C 1
ATOM 733 O O . GLY A 1 94 ? 1.131 3.360 9.723 1.00 87.06 94 GLY A O 1
ATOM 734 N N . TRP A 1 95 ? 0.599 3.036 11.886 1.00 85.00 95 TRP A N 1
ATOM 735 C CA . TRP A 1 95 ? 0.657 1.580 11.814 1.00 85.00 95 TRP A CA 1
ATOM 736 C C . TRP A 1 95 ? -0.475 0.993 10.959 1.00 85.00 95 TRP A C 1
ATOM 738 O O . TRP A 1 95 ? -0.209 0.182 10.073 1.00 85.00 95 TRP A O 1
ATOM 748 N N . LEU A 1 96 ? -1.712 1.471 11.126 1.00 84.88 96 LEU A N 1
ATOM 749 C CA . LEU A 1 96 ? -2.841 1.097 10.266 1.00 84.88 96 LEU A CA 1
ATOM 750 C C . LEU A 1 96 ? -2.585 1.444 8.798 1.00 84.88 96 LEU A C 1
ATOM 752 O O . LEU A 1 96 ? -2.763 0.604 7.920 1.00 84.88 96 LEU A O 1
ATOM 756 N N . ARG A 1 97 ? -2.115 2.666 8.526 1.00 86.62 97 ARG A N 1
ATOM 757 C CA . ARG A 1 97 ? -1.764 3.109 7.173 1.00 86.62 97 ARG A CA 1
ATOM 758 C C . ARG A 1 97 ? -0.733 2.178 6.540 1.00 86.62 97 ARG A C 1
ATOM 760 O O . ARG A 1 97 ? -0.880 1.818 5.378 1.00 86.62 97 ARG A O 1
ATOM 767 N N . THR A 1 98 ? 0.274 1.756 7.302 1.00 86.06 98 THR A N 1
ATOM 768 C CA . THR A 1 98 ? 1.297 0.812 6.823 1.00 86.06 98 THR A CA 1
ATOM 769 C C . THR A 1 98 ? 0.678 -0.529 6.426 1.00 86.06 98 THR A C 1
ATOM 771 O O . THR A 1 98 ? 1.004 -1.055 5.363 1.00 86.06 98 THR A O 1
ATOM 774 N N . ALA A 1 99 ? -0.265 -1.045 7.221 1.00 84.69 99 ALA A N 1
ATOM 775 C CA . ALA A 1 99 ? -0.976 -2.283 6.908 1.00 84.69 99 ALA A CA 1
ATOM 776 C C . ALA A 1 99 ? -1.732 -2.195 5.571 1.00 84.69 99 ALA A C 1
ATOM 778 O O . ALA A 1 99 ? -1.595 -3.083 4.725 1.00 84.69 99 ALA A O 1
ATOM 779 N N . TRP A 1 100 ? -2.482 -1.111 5.350 1.00 85.44 100 TRP A N 1
ATOM 780 C CA . TRP A 1 100 ? -3.246 -0.903 4.115 1.00 85.44 100 TRP A CA 1
ATOM 781 C C . TRP A 1 100 ? -2.342 -0.743 2.893 1.00 85.44 100 TRP A C 1
ATOM 783 O O . TRP A 1 100 ? -2.574 -1.386 1.872 1.00 85.44 100 TRP A O 1
ATOM 793 N N . VAL A 1 101 ? -1.273 0.051 3.021 1.00 90.06 101 VAL A N 1
ATOM 794 C CA . VAL A 1 101 ? -0.279 0.257 1.958 1.00 90.06 101 VAL A CA 1
ATOM 795 C C . VAL A 1 101 ? 0.366 -1.068 1.558 1.00 90.06 101 VAL A C 1
ATOM 797 O O . VAL A 1 101 ? 0.424 -1.391 0.377 1.00 90.06 101 VAL A O 1
ATOM 800 N N . TYR A 1 102 ? 0.834 -1.861 2.525 1.00 89.31 102 TYR A N 1
ATOM 801 C CA . TYR A 1 102 ? 1.518 -3.120 2.223 1.00 89.31 102 TYR A CA 1
ATOM 802 C C . TYR A 1 102 ? 0.583 -4.149 1.604 1.00 89.31 102 TYR A C 1
ATOM 804 O O . TYR A 1 102 ? 0.987 -4.838 0.669 1.00 89.31 102 TYR A O 1
ATOM 812 N N . THR A 1 103 ? -0.660 -4.216 2.080 1.00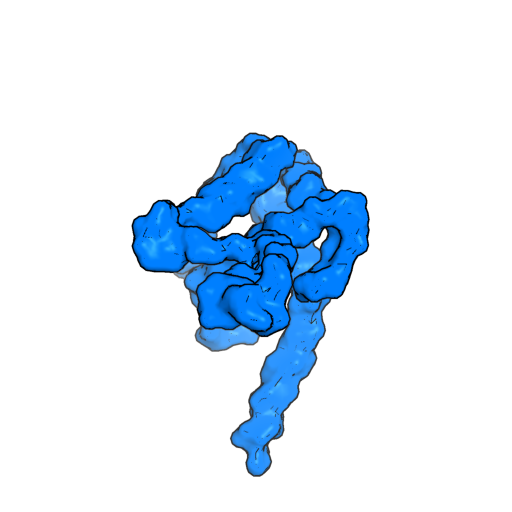 87.12 103 THR A N 1
ATOM 813 C CA . THR A 1 103 ? -1.690 -5.083 1.496 1.00 87.12 103 THR A CA 1
ATOM 814 C C . THR A 1 103 ? -1.940 -4.704 0.037 1.00 87.12 103 THR A C 1
ATOM 816 O O . THR A 1 103 ? -1.894 -5.580 -0.818 1.00 87.12 103 THR A O 1
ATOM 819 N N . ALA A 1 104 ? -2.097 -3.411 -0.266 1.00 92.06 104 ALA A N 1
ATOM 820 C CA . ALA A 1 104 ? -2.308 -2.940 -1.635 1.00 92.06 104 ALA A CA 1
ATOM 821 C C . ALA A 1 104 ? -1.107 -3.209 -2.555 1.00 92.06 104 ALA A C 1
ATOM 823 O O . ALA A 1 104 ? -1.253 -3.730 -3.656 1.00 92.06 104 ALA A O 1
ATOM 824 N N . MET A 1 105 ? 0.112 -2.948 -2.077 1.00 93.75 105 MET A N 1
ATOM 825 C CA . MET A 1 105 ? 1.337 -3.197 -2.846 1.00 93.75 105 MET A CA 1
ATOM 826 C C . MET A 1 105 ? 1.588 -4.679 -3.157 1.00 93.75 105 MET A C 1
ATOM 828 O O . MET A 1 105 ? 2.392 -4.987 -4.036 1.00 93.75 105 MET A O 1
ATOM 832 N N . THR A 1 106 ? 0.965 -5.591 -2.409 1.00 93.50 106 THR A N 1
ATOM 833 C CA . THR A 1 106 ? 1.185 -7.039 -2.520 1.00 93.50 106 THR A CA 1
ATOM 834 C C . THR A 1 106 ? -0.113 -7.809 -2.751 1.00 93.50 106 THR A C 1
ATOM 836 O O . THR A 1 106 ? -0.210 -8.974 -2.361 1.00 93.50 106 THR A O 1
ATOM 839 N N . ASP A 1 107 ? -1.095 -7.191 -3.422 1.00 94.50 107 ASP A N 1
ATOM 840 C CA . ASP A 1 107 ? -2.369 -7.819 -3.797 1.00 94.50 107 ASP A CA 1
ATOM 841 C C . ASP A 1 107 ? -2.211 -8.845 -4.934 1.00 94.50 107 ASP A C 1
ATOM 843 O O . ASP A 1 107 ? -2.728 -8.721 -6.042 1.00 94.50 107 ASP A O 1
ATOM 847 N N . TYR A 1 108 ? -1.403 -9.870 -4.675 1.00 95.25 108 TYR A N 1
ATOM 848 C CA . TYR A 1 108 ? -1.060 -10.901 -5.639 1.00 95.25 108 TYR A CA 1
ATOM 849 C C . TYR A 1 108 ? -2.131 -11.998 -5.701 1.00 95.25 108 TYR A C 1
ATOM 851 O O . TYR A 1 108 ? -2.731 -12.349 -4.682 1.00 95.25 108 TYR A O 1
ATOM 859 N N . PRO A 1 109 ? -2.316 -12.648 -6.865 1.00 96.94 109 PRO A N 1
ATOM 860 C CA . PRO A 1 109 ? -3.272 -13.747 -7.026 1.00 96.94 109 PRO A CA 1
ATOM 861 C C . PRO A 1 109 ? -2.831 -15.056 -6.349 1.00 96.94 109 PRO A C 1
ATOM 863 O O . PRO A 1 109 ? -3.559 -16.048 -6.365 1.00 96.94 109 PRO A O 1
ATOM 866 N N . THR A 1 110 ? -1.639 -15.083 -5.756 1.00 95.62 110 THR A N 1
ATOM 867 C CA . THR A 1 110 ? -1.057 -16.232 -5.058 1.00 95.62 110 THR A CA 1
ATOM 868 C C . THR A 1 110 ? -0.562 -15.808 -3.679 1.00 95.62 110 THR A C 1
ATOM 870 O O . THR A 1 110 ? -0.179 -14.648 -3.512 1.00 95.62 110 THR A O 1
ATOM 873 N N . PRO A 1 111 ? -0.493 -16.726 -2.697 1.00 92.06 111 PRO A N 1
ATOM 874 C CA . PRO A 1 111 ? 0.155 -16.426 -1.428 1.00 92.06 111 PRO A CA 1
ATOM 875 C C . PRO A 1 111 ? 1.592 -15.960 -1.656 1.00 92.06 111 PRO A C 1
ATOM 877 O O . PRO A 1 111 ? 2.294 -16.490 -2.521 1.00 92.06 111 PRO A O 1
ATOM 880 N N . SER A 1 112 ? 2.031 -14.974 -0.883 1.00 88.94 112 SER A N 1
ATOM 881 C CA . SER A 1 112 ? 3.378 -14.425 -1.005 1.00 88.94 112 SER A CA 1
ATOM 882 C C . SER A 1 112 ? 3.962 -14.087 0.358 1.00 88.94 112 SER A C 1
ATOM 884 O O . SER A 1 112 ? 3.237 -13.913 1.332 1.00 88.94 112 SER A O 1
ATOM 886 N N . ASN A 1 113 ? 5.288 -14.007 0.424 1.00 90.31 113 ASN A N 1
ATOM 887 C CA . ASN A 1 113 ? 6.017 -13.594 1.618 1.00 90.31 113 ASN A CA 1
ATOM 888 C C . ASN A 1 113 ? 7.071 -12.534 1.261 1.00 90.31 113 ASN A C 1
ATOM 890 O O . ASN A 1 113 ? 8.242 -12.672 1.601 1.00 90.31 113 ASN A O 1
ATOM 894 N N . PHE A 1 114 ? 6.676 -11.533 0.466 1.00 86.38 114 PHE A N 1
ATOM 895 C CA . PHE A 1 114 ? 7.607 -10.514 -0.028 1.00 86.38 114 PHE A CA 1
ATOM 896 C C . PHE A 1 114 ? 7.903 -9.446 1.032 1.00 86.38 114 PHE A C 1
ATOM 898 O O . PHE A 1 114 ? 9.029 -9.345 1.507 1.00 86.38 114 PHE A O 1
ATOM 905 N N . LEU A 1 115 ? 6.888 -8.666 1.421 1.00 87.31 115 LEU A N 1
ATOM 906 C CA . LEU A 1 115 ? 6.984 -7.733 2.552 1.00 87.31 115 LEU A CA 1
ATOM 907 C C . LEU A 1 115 ? 6.583 -8.417 3.858 1.00 87.31 115 LEU A C 1
ATOM 909 O O . LEU A 1 115 ? 7.229 -8.238 4.883 1.00 87.31 115 LEU A O 1
ATOM 913 N N . ASN A 1 116 ? 5.496 -9.186 3.803 1.00 79.81 116 ASN A N 1
ATOM 914 C CA . ASN A 1 116 ? 4.965 -9.992 4.891 1.00 79.81 116 ASN A CA 1
ATOM 915 C C . ASN A 1 116 ? 4.261 -11.227 4.304 1.00 79.81 116 ASN A C 1
ATOM 917 O O . ASN A 1 116 ? 3.805 -11.161 3.157 1.00 79.81 116 ASN A O 1
ATOM 921 N N . PRO A 1 117 ? 4.118 -12.318 5.077 1.00 84.94 117 PRO A N 1
ATOM 922 C CA . PRO A 1 117 ? 3.294 -13.451 4.671 1.00 84.94 117 PRO A CA 1
ATOM 923 C C . PRO A 1 117 ? 1.825 -13.036 4.491 1.00 84.94 117 PRO A C 1
ATOM 925 O O . PRO A 1 117 ? 1.144 -12.693 5.456 1.00 84.94 117 PRO A O 1
ATOM 928 N N . LEU A 1 118 ? 1.323 -13.077 3.260 1.00 84.31 118 LEU A N 1
ATOM 929 C CA . LEU A 1 118 ? -0.053 -12.723 2.914 1.00 84.31 118 LEU A CA 1
ATOM 930 C C . LEU A 1 118 ? -0.695 -13.809 2.038 1.00 84.31 118 LEU A C 1
ATOM 932 O O . LEU A 1 118 ? -0.001 -14.466 1.253 1.00 84.31 118 LEU A O 1
ATOM 936 N N . PRO A 1 119 ? -2.016 -14.041 2.175 1.00 86.50 119 PRO A N 1
ATOM 937 C CA . PRO A 1 119 ? -2.738 -14.988 1.333 1.00 86.50 119 PRO A CA 1
ATOM 938 C C . PRO A 1 119 ? -2.859 -14.467 -0.104 1.00 86.50 119 PRO A C 1
ATOM 940 O O . PRO A 1 119 ? -2.564 -13.311 -0.379 1.00 86.50 119 PRO A O 1
ATOM 943 N N . ALA A 1 120 ? -3.349 -15.312 -1.012 1.00 91.12 120 ALA A N 1
ATOM 944 C CA . ALA A 1 120 ? -3.810 -14.855 -2.321 1.00 91.12 120 ALA A CA 1
ATOM 945 C C . ALA A 1 120 ? -4.968 -13.854 -2.176 1.00 91.12 120 ALA A C 1
ATOM 947 O O . ALA A 1 120 ? -5.884 -14.095 -1.380 1.00 91.12 120 ALA A O 1
ATOM 948 N N . TYR A 1 121 ? -4.942 -12.797 -2.989 1.00 90.50 121 TYR A N 1
ATOM 949 C CA . TYR A 1 121 ? -5.918 -11.704 -3.015 1.00 90.50 121 TYR A CA 1
ATOM 950 C C . TYR A 1 121 ? -6.164 -11.101 -1.619 1.00 90.50 121 TYR A C 1
ATOM 952 O O . TYR A 1 121 ? -7.283 -11.182 -1.092 1.00 90.50 121 TYR A O 1
ATOM 960 N N . PRO A 1 122 ? -5.120 -10.577 -0.953 1.00 86.56 122 PRO A N 1
ATOM 961 C CA . PRO A 1 122 ? -5.223 -10.087 0.414 1.00 86.56 122 PRO A CA 1
ATOM 962 C C . PRO A 1 122 ? -6.249 -8.958 0.587 1.00 86.56 122 PRO A C 1
ATOM 964 O O . PRO A 1 122 ? -6.947 -8.973 1.602 1.00 86.56 122 PRO A O 1
ATOM 967 N N . ILE A 1 123 ? -6.433 -8.047 -0.382 1.00 87.19 123 ILE A N 1
ATOM 968 C CA . ILE A 1 123 ? -7.465 -6.996 -0.270 1.00 87.19 123 ILE A CA 1
ATOM 969 C C . ILE A 1 123 ? -8.855 -7.636 -0.234 1.00 87.19 123 ILE A C 1
ATOM 971 O O . ILE A 1 123 ? -9.634 -7.397 0.691 1.00 87.19 123 ILE A O 1
ATOM 975 N N . LYS A 1 124 ? -9.142 -8.535 -1.180 1.00 86.75 124 LYS A N 1
ATOM 976 C CA . LYS A 1 124 ? -10.409 -9.276 -1.243 1.00 86.75 124 LYS A CA 1
ATOM 977 C C . LYS A 1 124 ? -10.689 -10.084 0.023 1.00 86.75 124 LYS A C 1
ATOM 979 O O . LYS A 1 124 ? -11.827 -10.183 0.479 1.00 86.75 124 LYS A O 1
ATOM 984 N N . LYS A 1 125 ? -9.658 -10.694 0.613 1.00 84.19 125 LYS A N 1
ATOM 985 C CA . LYS A 1 125 ? -9.794 -11.413 1.889 1.00 84.19 125 LYS A CA 1
ATOM 986 C C . LYS A 1 125 ? -10.218 -10.473 3.015 1.00 84.19 125 LYS A C 1
ATOM 988 O O . LYS A 1 125 ? -11.151 -10.810 3.742 1.00 84.19 125 LYS A O 1
ATOM 993 N N . MET A 1 126 ? -9.605 -9.294 3.108 1.00 76.44 126 MET A N 1
ATOM 994 C CA . MET A 1 126 ? -9.983 -8.280 4.095 1.00 76.44 126 MET A CA 1
ATOM 995 C C . MET A 1 126 ? -11.423 -7.789 3.884 1.00 76.44 126 MET A C 1
ATOM 997 O O . MET A 1 126 ? -12.192 -7.744 4.845 1.00 76.44 126 MET A O 1
ATOM 1001 N N . THR A 1 127 ? -11.831 -7.514 2.639 1.00 72.50 127 THR A N 1
ATOM 1002 C CA . THR A 1 127 ? -13.174 -6.989 2.327 1.00 72.50 127 THR A CA 1
ATOM 1003 C C . THR A 1 127 ? -14.304 -8.006 2.510 1.00 72.50 127 THR A C 1
ATOM 1005 O O . THR A 1 127 ? -15.439 -7.611 2.772 1.00 72.50 127 THR A O 1
ATOM 1008 N N . ILE A 1 128 ? -14.037 -9.311 2.393 1.00 63.84 128 ILE A N 1
ATOM 1009 C CA . ILE A 1 128 ? -15.023 -10.370 2.675 1.00 63.84 128 ILE A CA 1
ATOM 1010 C C . ILE A 1 128 ? -15.218 -10.542 4.182 1.00 63.84 128 ILE A C 1
ATOM 1012 O O . ILE A 1 128 ? -16.348 -10.745 4.641 1.00 63.84 128 ILE A O 1
ATOM 1016 N N . ASP A 1 129 ? -14.141 -10.442 4.961 1.00 55.66 129 ASP A N 1
ATOM 1017 C CA . ASP A 1 129 ? -14.236 -10.489 6.417 1.00 55.66 129 ASP A CA 1
ATOM 1018 C C . ASP A 1 129 ? -15.052 -9.300 6.946 1.00 55.66 129 ASP A C 1
ATOM 1020 O O . ASP A 1 129 ? -15.890 -9.525 7.823 1.00 55.66 129 ASP A O 1
ATOM 1024 N N . GLU A 1 130 ? -14.907 -8.116 6.321 1.00 50.47 130 GLU A N 1
ATOM 1025 C CA . GLU A 1 130 ? -15.933 -7.097 5.969 1.00 50.47 130 GLU A CA 1
ATOM 1026 C C . GLU A 1 130 ? -17.414 -7.345 6.270 1.00 50.47 130 GLU A C 1
ATOM 1028 O O . GLU A 1 130 ? -18.119 -6.617 6.974 1.00 50.47 130 GLU A O 1
ATOM 1033 N N . VAL A 1 131 ? -17.925 -8.403 5.667 1.00 48.38 131 VAL A N 1
ATOM 1034 C CA . VAL A 1 131 ? -19.366 -8.641 5.619 1.00 48.38 131 VAL A CA 1
ATOM 1035 C C . VAL A 1 131 ? -19.816 -9.470 6.827 1.00 48.38 131 VAL A C 1
ATOM 1037 O O . VAL A 1 131 ? -21.003 -9.553 7.125 1.00 48.38 131 VAL A O 1
ATOM 1040 N N . LYS A 1 132 ? -18.872 -10.071 7.564 1.00 42.69 132 LYS A N 1
ATOM 1041 C CA . LYS A 1 132 ? -19.153 -11.021 8.652 1.00 42.69 132 LYS A CA 1
ATOM 1042 C C . LYS A 1 132 ? -19.068 -10.421 10.059 1.00 42.69 132 LYS A C 1
ATOM 1044 O O . LYS A 1 132 ? -19.497 -11.069 11.009 1.00 42.69 132 LYS A O 1
ATOM 1049 N N . HIS A 1 133 ? -18.501 -9.226 10.218 1.00 48.41 133 HIS A N 1
ATOM 1050 C CA . HIS A 1 133 ? -18.161 -8.638 11.516 1.00 48.41 133 HIS A CA 1
ATOM 1051 C C . HIS A 1 133 ? -18.402 -7.118 11.546 1.00 48.41 133 HIS A C 1
ATOM 1053 O O . HIS A 1 133 ? -18.664 -6.490 10.528 1.00 48.41 133 HIS A O 1
ATOM 1059 N N . THR A 1 134 ? -18.372 -6.505 12.730 1.00 50.84 134 THR A N 1
ATOM 1060 C CA . THR A 1 134 ? -18.367 -5.036 12.833 1.00 50.84 134 THR A CA 1
ATOM 1061 C C . THR A 1 134 ? -16.998 -4.481 12.424 1.00 50.84 134 THR A C 1
ATOM 1063 O O . THR A 1 134 ? -15.988 -5.155 12.625 1.00 50.84 134 THR A O 1
ATOM 1066 N N . ALA A 1 135 ? -16.939 -3.234 11.941 1.00 46.94 135 ALA A N 1
ATOM 1067 C CA . ALA A 1 135 ? -15.696 -2.543 11.557 1.00 46.94 135 ALA A CA 1
ATOM 1068 C C . ALA A 1 135 ? -14.565 -2.697 12.595 1.00 46.94 135 ALA A C 1
ATOM 1070 O O . ALA A 1 135 ? -13.416 -2.980 12.269 1.00 46.94 135 ALA A O 1
ATOM 1071 N N . GLN A 1 136 ? -14.913 -2.598 13.883 1.00 43.97 136 GLN A N 1
ATOM 1072 C CA . GLN A 1 136 ? -13.993 -2.808 15.002 1.00 43.97 136 GLN A CA 1
ATOM 1073 C C . GLN A 1 136 ? -13.468 -4.253 15.073 1.00 43.97 136 GLN A C 1
ATOM 1075 O O . GLN A 1 136 ? -12.297 -4.476 15.355 1.00 43.97 136 GLN A O 1
ATOM 1080 N N . GLN A 1 137 ? -14.322 -5.250 14.838 1.00 48.22 137 GLN A N 1
ATOM 1081 C CA . GLN A 1 137 ? -13.969 -6.670 14.877 1.00 48.22 137 GLN A CA 1
ATOM 1082 C C . GLN A 1 137 ? -13.154 -7.115 13.653 1.00 48.22 137 GLN A C 1
ATOM 1084 O O . GLN A 1 137 ? -12.286 -7.975 13.811 1.00 48.22 137 GLN A O 1
ATOM 1089 N N . GLN A 1 138 ? -13.393 -6.537 12.472 1.00 49.31 138 GLN A N 1
ATOM 1090 C CA . GLN A 1 138 ? -12.560 -6.752 11.281 1.00 49.31 138 GLN A CA 1
ATOM 1091 C C . GLN A 1 138 ? -11.216 -6.103 11.391 1.00 49.31 138 GLN A C 1
ATOM 1093 O O . GLN A 1 138 ? -10.229 -6.775 11.126 1.00 49.31 138 GLN A O 1
ATOM 1098 N N . MET A 1 139 ? -11.177 -4.845 11.832 1.00 48.88 139 MET A N 1
ATOM 1099 C CA . MET A 1 139 ? -9.922 -4.191 12.125 1.00 48.88 139 MET A CA 1
ATOM 1100 C C . MET A 1 139 ? -9.191 -5.091 13.124 1.00 48.88 139 MET A C 1
ATOM 1102 O O . MET A 1 139 ? -8.167 -5.642 12.775 1.00 48.88 139 MET A O 1
ATOM 1106 N N . ASN A 1 140 ? -9.787 -5.499 14.250 1.00 45.12 140 ASN A N 1
ATOM 1107 C CA . ASN A 1 140 ? -9.164 -6.445 15.198 1.00 45.12 140 ASN A CA 1
ATOM 1108 C C . ASN A 1 140 ? -8.733 -7.818 14.620 1.00 45.12 140 ASN A C 1
ATOM 1110 O O . ASN A 1 140 ? -7.947 -8.510 15.271 1.00 45.12 140 ASN A O 1
ATOM 1114 N N . ARG A 1 141 ? -9.224 -8.246 13.447 1.00 50.34 141 ARG A N 1
ATOM 1115 C CA . ARG A 1 141 ? -8.790 -9.472 12.749 1.00 50.34 141 ARG A CA 1
ATOM 1116 C C . ARG A 1 141 ? -7.722 -9.221 11.696 1.00 50.34 141 ARG A C 1
ATOM 1118 O O . ARG A 1 141 ? -6.687 -9.862 11.791 1.00 50.34 141 ARG A O 1
ATOM 1125 N N . ALA A 1 142 ? -7.906 -8.249 10.807 1.00 45.59 142 ALA A N 1
ATOM 1126 C CA . ALA A 1 142 ? -6.862 -7.761 9.910 1.00 45.59 142 ALA A CA 1
ATOM 1127 C C . ALA A 1 142 ? -5.618 -7.348 10.712 1.00 45.59 142 ALA A C 1
ATOM 1129 O O . ALA A 1 142 ? -4.498 -7.663 10.337 1.00 45.59 142 ALA A O 1
ATOM 1130 N N . LEU A 1 143 ? -5.820 -6.763 11.895 1.00 46.97 143 LEU A 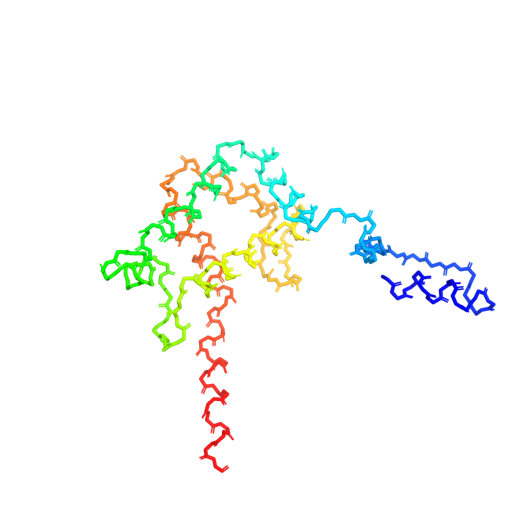N 1
ATOM 1131 C CA . LEU A 1 143 ? -4.801 -6.465 12.893 1.00 46.97 143 LEU A CA 1
ATOM 1132 C C . LEU A 1 143 ? -4.279 -7.687 13.629 1.00 46.97 143 LEU A C 1
ATOM 1134 O O . LEU A 1 143 ? -3.139 -7.655 14.045 1.00 46.97 143 LEU A O 1
ATOM 1138 N N . LYS A 1 144 ? -5.064 -8.745 13.852 1.00 44.72 144 LYS A N 1
ATOM 1139 C CA . LYS A 1 144 ? -4.528 -10.005 14.397 1.00 44.72 144 LYS A CA 1
ATOM 1140 C C . LYS A 1 144 ? -3.663 -10.713 13.376 1.00 44.72 144 LYS A C 1
ATOM 1142 O O . LYS A 1 144 ? -2.673 -11.310 13.774 1.00 44.72 144 LYS A O 1
ATOM 1147 N N . ASP A 1 145 ? -4.025 -10.651 12.105 1.00 43.22 145 ASP A N 1
ATOM 1148 C CA . ASP A 1 145 ? -3.238 -11.222 11.027 1.00 43.22 145 ASP A CA 1
ATOM 1149 C C . ASP A 1 145 ? -1.988 -10.358 10.821 1.00 43.22 145 ASP A C 1
ATOM 1151 O O . ASP A 1 145 ? -0.887 -10.883 10.899 1.00 43.22 145 ASP A O 1
ATOM 1155 N N . HIS A 1 146 ? -2.104 -9.026 10.795 1.00 40.75 146 HIS A N 1
ATOM 1156 C CA . HIS A 1 146 ? -0.962 -8.103 10.773 1.00 40.75 146 HIS A CA 1
ATOM 1157 C C . HIS A 1 146 ? -0.086 -8.178 12.044 1.00 40.75 146 HIS A C 1
ATOM 1159 O O . HIS A 1 146 ? 1.135 -8.210 11.955 1.00 40.75 146 HIS A O 1
ATOM 1165 N N . ALA A 1 147 ? -0.665 -8.296 13.241 1.00 35.19 147 ALA A N 1
ATOM 1166 C CA . ALA A 1 147 ? 0.068 -8.445 14.501 1.00 35.19 147 ALA A CA 1
ATOM 1167 C C . ALA A 1 147 ? 0.630 -9.854 14.691 1.00 35.19 147 ALA A C 1
ATOM 1169 O O . ALA A 1 147 ? 1.641 -9.983 15.362 1.00 35.19 147 ALA A O 1
ATOM 1170 N N . ARG A 1 148 ? 0.060 -10.913 14.099 1.00 35.03 148 ARG A N 1
ATOM 1171 C CA . ARG A 1 148 ? 0.734 -12.221 14.016 1.00 35.03 148 ARG A CA 1
ATOM 1172 C C . ARG A 1 148 ? 1.999 -12.104 13.171 1.00 35.03 148 ARG A C 1
ATOM 1174 O O . ARG A 1 148 ? 3.015 -12.671 13.559 1.00 35.03 148 ARG A O 1
ATOM 1181 N N . LEU A 1 149 ? 1.966 -11.294 12.115 1.00 33.03 149 LEU A N 1
ATOM 1182 C CA . LEU A 1 149 ? 3.101 -11.043 11.223 1.00 33.03 149 LEU A CA 1
ATOM 1183 C C . LEU A 1 149 ? 4.170 -10.139 11.877 1.00 33.03 149 LEU A C 1
ATOM 1185 O O . LEU A 1 149 ? 5.358 -10.410 11.734 1.00 33.03 149 LEU A O 1
ATOM 1189 N N . TYR A 1 150 ? 3.769 -9.167 12.708 1.00 33.84 150 TYR A N 1
ATOM 1190 C CA . TYR A 1 150 ? 4.670 -8.323 13.519 1.00 33.84 150 TYR A CA 1
ATOM 1191 C C . TYR A 1 150 ? 4.949 -8.854 14.942 1.00 33.84 150 TYR A C 1
ATOM 1193 O O . TYR A 1 150 ? 5.726 -8.258 15.683 1.00 33.84 150 TYR A O 1
ATOM 1201 N N . SER A 1 151 ? 4.371 -9.984 15.366 1.00 27.69 151 SER A N 1
ATOM 1202 C CA . SER A 1 151 ? 4.597 -10.551 16.713 1.00 27.69 151 SER A CA 1
ATOM 1203 C C . SER A 1 151 ? 6.011 -11.099 16.915 1.00 27.69 151 SER A C 1
ATOM 1205 O O . SER A 1 151 ? 6.442 -11.260 18.055 1.00 27.69 151 SER A O 1
ATOM 1207 N N . LEU A 1 152 ? 6.790 -11.259 15.841 1.00 29.47 152 LEU A N 1
ATOM 1208 C CA . LEU A 1 152 ? 8.239 -11.460 15.940 1.00 29.47 152 LEU A CA 1
ATOM 1209 C C . LEU A 1 152 ? 8.986 -10.183 16.378 1.00 29.47 152 LEU A C 1
ATOM 1211 O O . LEU A 1 152 ? 10.093 -10.261 16.910 1.00 29.47 152 LEU A O 1
ATOM 1215 N N . SER A 1 153 ? 8.371 -9.002 16.271 1.00 31.16 153 SER A N 1
ATOM 1216 C CA . SER A 1 153 ? 8.931 -7.742 16.775 1.00 31.16 153 SER A CA 1
ATOM 1217 C C . SER A 1 153 ? 8.812 -7.597 18.295 1.00 31.16 153 SER A C 1
ATOM 1219 O O . SER A 1 153 ? 9.557 -6.810 18.877 1.00 31.16 153 SER A O 1
ATOM 1221 N N . CYS A 1 154 ? 7.963 -8.388 18.966 1.00 30.42 154 CYS A N 1
ATOM 1222 C CA . CYS A 1 154 ? 7.917 -8.399 20.431 1.00 30.42 154 CYS A CA 1
ATOM 1223 C C . CYS A 1 154 ? 9.180 -9.044 21.037 1.00 30.42 154 CYS A C 1
ATOM 1225 O O . CYS A 1 154 ? 9.573 -8.695 22.148 1.00 30.42 154 CYS A O 1
ATOM 1227 N N . SER A 1 155 ? 9.867 -9.914 20.285 1.00 26.97 155 SER A N 1
ATOM 1228 C CA . SER A 1 155 ? 11.188 -10.438 20.654 1.00 26.97 155 SER A CA 1
ATOM 1229 C C . SER A 1 155 ? 12.328 -9.509 20.224 1.00 26.97 155 SER A C 1
ATOM 1231 O O . SER A 1 155 ? 13.298 -9.363 20.959 1.00 26.97 155 SER A O 1
ATOM 1233 N N . ILE A 1 156 ? 12.218 -8.829 19.078 1.00 27.80 156 ILE A N 1
ATOM 1234 C CA . ILE A 1 156 ? 13.316 -8.003 18.540 1.00 27.80 156 ILE A CA 1
ATOM 1235 C C . ILE A 1 156 ? 13.409 -6.631 19.232 1.00 27.80 156 ILE A C 1
ATOM 1237 O O . ILE A 1 156 ? 14.513 -6.158 19.507 1.00 27.80 156 ILE A O 1
ATOM 1241 N N . MET A 1 157 ? 12.285 -6.020 19.627 1.00 25.69 157 MET A N 1
ATOM 1242 C CA . MET A 1 157 ? 12.317 -4.748 20.367 1.00 25.69 157 MET A CA 1
ATOM 1243 C C . MET A 1 157 ? 12.807 -4.930 21.821 1.00 25.69 157 MET A C 1
ATOM 1245 O O . MET A 1 157 ? 13.402 -4.016 22.389 1.00 25.69 157 MET A O 1
ATOM 1249 N N . TYR A 1 158 ? 12.679 -6.138 22.387 1.00 26.14 158 TYR A N 1
ATOM 1250 C CA . TYR A 1 158 ? 13.268 -6.497 23.687 1.00 26.14 158 TYR A CA 1
ATOM 1251 C C . TYR A 1 158 ? 14.790 -6.719 23.629 1.00 26.14 158 TYR A C 1
ATOM 1253 O O . TYR A 1 158 ? 15.479 -6.541 24.635 1.00 26.14 158 TYR A O 1
ATOM 1261 N N . VAL A 1 159 ? 15.342 -7.077 22.464 1.00 26.83 159 VAL A N 1
ATOM 1262 C CA . VAL A 1 159 ? 16.792 -7.284 22.293 1.00 26.83 159 VAL A CA 1
ATOM 1263 C C . VAL A 1 159 ? 17.525 -5.954 22.093 1.00 26.83 159 VAL A C 1
ATOM 1265 O O . VAL A 1 159 ? 18.631 -5.783 22.608 1.00 26.83 159 VAL A O 1
ATOM 1268 N N . SER A 1 160 ? 16.896 -4.958 21.460 1.00 24.45 160 SER A N 1
ATOM 1269 C CA . SER A 1 160 ? 17.547 -3.660 21.223 1.00 24.45 160 SER A CA 1
ATOM 1270 C C . SER A 1 160 ? 17.715 -2.794 22.483 1.00 24.45 160 SER A C 1
ATOM 1272 O O . SER A 1 160 ? 18.552 -1.893 22.485 1.00 24.45 160 SER A O 1
ATOM 1274 N N . HIS A 1 161 ? 16.975 -3.060 23.566 1.00 26.08 161 HIS A N 1
ATOM 1275 C CA . HIS A 1 161 ? 17.154 -2.368 24.851 1.00 26.08 161 HIS A CA 1
ATOM 1276 C C . HIS A 1 161 ? 18.142 -3.050 25.807 1.00 26.08 161 HIS A C 1
ATOM 1278 O O . HIS A 1 161 ? 18.567 -2.426 26.774 1.00 26.08 161 HIS A O 1
ATOM 1284 N N . ARG A 1 162 ? 18.585 -4.284 25.525 1.00 25.55 162 ARG A N 1
ATOM 1285 C CA . ARG A 1 162 ? 19.585 -4.978 26.359 1.00 25.55 162 ARG A CA 1
ATOM 1286 C C . ARG A 1 162 ? 21.035 -4.784 25.907 1.00 25.55 162 ARG A C 1
ATOM 1288 O O . ARG A 1 162 ? 21.941 -5.107 26.664 1.00 25.55 162 ARG A O 1
ATOM 1295 N N . ILE A 1 163 ? 21.259 -4.252 24.703 1.00 30.34 163 ILE A N 1
ATOM 1296 C CA . ILE A 1 163 ? 22.608 -4.053 24.136 1.00 30.34 163 ILE A CA 1
ATOM 1297 C C . ILE A 1 163 ? 23.167 -2.647 24.440 1.00 30.34 163 ILE A C 1
ATOM 1299 O O . ILE A 1 163 ? 24.360 -2.421 24.299 1.00 30.34 163 ILE A O 1
ATOM 1303 N N . LYS A 1 164 ? 22.347 -1.712 24.945 1.00 30.09 164 LYS A N 1
ATOM 1304 C CA . LYS A 1 164 ? 22.798 -0.367 25.362 1.00 30.09 164 LYS A CA 1
ATOM 1305 C C . LYS A 1 164 ? 23.046 -0.200 26.870 1.00 30.09 164 LYS A C 1
ATOM 1307 O O . LYS A 1 164 ? 23.293 0.918 27.306 1.00 30.09 164 LYS A O 1
ATOM 1312 N N . SER A 1 165 ? 22.992 -1.277 27.662 1.00 34.84 165 SER A N 1
ATOM 1313 C CA . SER A 1 165 ? 23.316 -1.251 29.102 1.00 34.84 165 SER A CA 1
ATOM 1314 C C . SER A 1 165 ? 24.417 -2.250 29.497 1.00 34.84 165 SER A C 1
ATOM 1316 O O . SER A 1 165 ? 24.316 -2.934 30.521 1.00 34.84 165 SER A O 1
ATOM 1318 N N . ARG A 1 166 ? 25.462 -2.355 28.676 1.00 33.66 166 ARG A N 1
ATOM 1319 C CA . ARG A 1 166 ? 26.772 -2.866 29.088 1.00 33.66 166 ARG A CA 1
ATOM 1320 C C . ARG A 1 166 ? 27.863 -1.990 28.509 1.00 33.66 166 ARG A C 1
ATOM 1322 O O . ARG A 1 166 ? 27.688 -1.569 27.346 1.00 33.66 166 ARG A O 1
#

Organism: Phaseolus angularis (NCBI:txid3914)